Protein AF-X1IIV2-F1 (afdb_monomer)

Organism: NCBI:txid412755

Mean predicted aligned error: 7.14 Å

Foldseek 3Di:
DPLVVQLVVLLVVLVVQLVVQLVVLVVQLVCCVVCHPPNPDDDDPDPDRGCPVVNVVSVVSNVVSVVVSVVSNVVSVVVSVVVVCVVVVPDPPPVVVVPPPD

pLDDT: mean 89.55, std 13.97, range [46.38, 98.69]

Sequence (102 aa):
MDIGAFLNERITFIRQYYSTASFPFVEQKRKIEEKQEPFVPPYSEDDFPAFLGEWMEADESLLVLAYSCITMLSAALRLYLESWENELGVPTGDLFNTEFNK

Solvent-accessible surface area (backbone atoms only — not comparable to full-atom values): 5963 Å² total; per-residue (Å²): 127,64,61,67,59,52,48,52,53,53,51,53,49,46,52,51,48,52,61,61,68,39,44,66,35,54,50,50,41,50,27,50,79,68,48,32,87,93,43,54,73,73,95,67,97,61,89,69,70,73,65,50,66,62,40,48,53,30,51,53,50,47,50,53,50,51,50,52,46,52,51,52,50,52,52,48,50,50,53,43,52,58,50,49,28,65,76,69,71,52,73,64,74,69,66,57,61,67,69,76,76,117

Secondary structure (DSSP, 8-state):
--HHHHHHHHHHHHHHHHHHHHHHHHHHHHHHHTT-TT--PPP-SS-SPTTHHHHHHHHHHH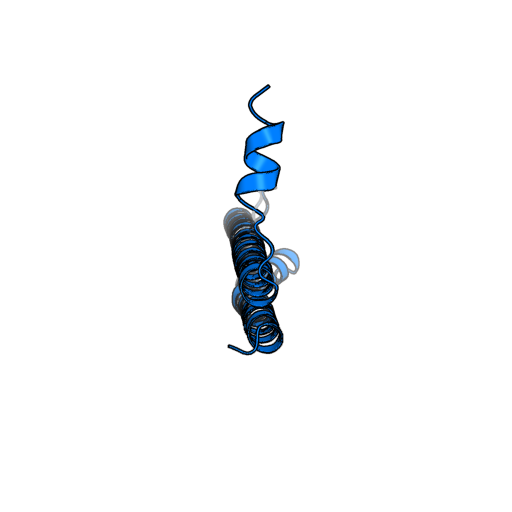HHHHHHHHHHHHHHHHHHHHHHHHHHT--HHHHHHTTS--

Structure (mmCIF, N/CA/C/O backbone):
data_AF-X1IIV2-F1
#
_entry.id   AF-X1IIV2-F1
#
loop_
_atom_site.group_PDB
_atom_site.id
_atom_site.type_symbol
_atom_site.label_atom_id
_atom_site.label_alt_id
_atom_site.label_comp_id
_atom_site.label_asym_id
_atom_site.label_entity_id
_atom_site.label_seq_id
_atom_site.pdbx_PDB_ins_code
_atom_site.Cartn_x
_atom_site.Cartn_y
_atom_site.Cartn_z
_atom_site.occupancy
_atom_site.B_iso_or_equiv
_atom_site.auth_seq_id
_atom_site.auth_comp_id
_atom_site.auth_asym_id
_atom_site.auth_atom_id
_atom_site.pdbx_PDB_model_num
ATOM 1 N N . MET A 1 1 ? -24.205 4.570 14.930 1.00 67.44 1 MET A N 1
ATOM 2 C CA . MET A 1 1 ? -23.532 4.038 13.721 1.00 67.44 1 MET A CA 1
ATOM 3 C C . MET A 1 1 ? -23.361 2.553 13.950 1.00 67.44 1 MET A C 1
ATOM 5 O O . MET A 1 1 ? -23.017 2.207 15.069 1.00 67.44 1 MET A O 1
ATOM 9 N N . ASP A 1 2 ? -23.616 1.686 12.970 1.00 89.62 2 ASP A N 1
ATOM 10 C CA . ASP A 1 2 ? -23.236 0.278 13.136 1.00 89.62 2 ASP A CA 1
ATOM 11 C C . ASP A 1 2 ? -21.701 0.199 13.156 1.00 89.62 2 ASP A C 1
ATOM 13 O O . ASP A 1 2 ? -21.035 0.440 12.146 1.00 89.62 2 ASP A O 1
ATOM 17 N N . ILE A 1 3 ? -21.149 -0.056 14.344 1.00 88.44 3 ILE A N 1
ATOM 18 C CA . ILE A 1 3 ? -19.707 -0.052 14.605 1.00 88.44 3 ILE A CA 1
ATOM 19 C C . ILE A 1 3 ? -19.009 -1.164 13.807 1.00 88.44 3 ILE A C 1
ATOM 21 O O . ILE A 1 3 ? -17.897 -0.971 13.309 1.00 88.44 3 ILE A O 1
ATOM 25 N N . GLY A 1 4 ? -19.675 -2.309 13.628 1.00 90.25 4 GLY A N 1
ATOM 26 C CA . GLY A 1 4 ? -19.171 -3.412 12.814 1.00 90.25 4 GLY A CA 1
ATOM 27 C C . GLY A 1 4 ? -19.173 -3.068 11.326 1.00 90.25 4 GLY A C 1
ATOM 28 O O . GLY A 1 4 ? -18.172 -3.294 10.641 1.00 90.25 4 GLY A O 1
ATOM 29 N N . ALA A 1 5 ? -20.259 -2.470 10.828 1.00 93.31 5 ALA A N 1
ATOM 30 C CA . ALA A 1 5 ? -20.335 -2.009 9.440 1.00 93.31 5 ALA A CA 1
ATOM 31 C C . ALA A 1 5 ? -19.253 -0.962 9.129 1.00 93.31 5 ALA A C 1
ATOM 33 O O . ALA A 1 5 ? -18.562 -1.085 8.118 1.00 93.31 5 ALA A O 1
ATOM 34 N N . PHE A 1 6 ? -19.025 -0.007 10.038 1.00 94.31 6 PHE A N 1
ATOM 35 C CA . PHE A 1 6 ? -17.970 1.001 9.909 1.00 94.31 6 PHE A CA 1
ATOM 36 C C . PHE A 1 6 ? -16.585 0.376 9.695 1.00 94.31 6 PHE A C 1
ATOM 38 O O . PHE A 1 6 ? -15.884 0.731 8.745 1.00 94.31 6 PHE A O 1
ATOM 45 N N . LEU A 1 7 ? -16.177 -0.566 10.553 1.00 95.75 7 LEU A N 1
ATOM 46 C CA . LEU A 1 7 ? -14.854 -1.182 10.435 1.00 95.75 7 LEU A CA 1
ATOM 47 C C . LEU A 1 7 ? -14.723 -1.976 9.129 1.00 95.75 7 LEU A C 1
ATOM 49 O O . LEU A 1 7 ? -13.700 -1.878 8.448 1.00 95.75 7 LEU A O 1
ATOM 53 N N . ASN A 1 8 ? -15.769 -2.711 8.746 1.00 97.25 8 ASN A N 1
ATOM 54 C CA . ASN A 1 8 ? -15.786 -3.475 7.500 1.00 97.25 8 ASN A CA 1
ATOM 55 C C . ASN A 1 8 ? -15.657 -2.578 6.261 1.00 97.25 8 ASN A C 1
ATOM 57 O O . ASN A 1 8 ? -14.890 -2.906 5.352 1.00 97.25 8 ASN A O 1
ATOM 61 N N . GLU A 1 9 ? -16.344 -1.435 6.226 1.00 97.44 9 GLU A N 1
ATOM 62 C CA . GLU A 1 9 ? -16.209 -0.452 5.145 1.00 97.44 9 GLU A CA 1
ATOM 63 C C . GLU A 1 9 ? -14.777 0.087 5.050 1.00 97.44 9 GLU A C 1
ATOM 65 O O . GLU A 1 9 ? -14.198 0.127 3.961 1.00 97.44 9 GLU A O 1
ATOM 70 N N . ARG A 1 10 ? -14.158 0.437 6.187 1.00 97.62 10 ARG A N 1
ATOM 71 C CA . ARG A 1 10 ? -12.772 0.934 6.220 1.00 97.62 10 ARG A CA 1
ATOM 72 C C . ARG A 1 10 ? -11.768 -0.113 5.753 1.00 97.62 10 ARG A C 1
ATOM 74 O O . ARG A 1 10 ? -10.913 0.205 4.930 1.00 97.62 10 ARG A O 1
ATOM 81 N N . ILE A 1 11 ? -11.887 -1.356 6.218 1.00 98.12 11 ILE A N 1
ATOM 82 C CA . ILE A 1 11 ? -11.014 -2.457 5.788 1.00 98.12 11 ILE A CA 1
ATOM 83 C C . ILE A 1 11 ? -11.177 -2.715 4.288 1.00 98.12 11 ILE A C 1
ATOM 85 O O . ILE A 1 11 ? -10.182 -2.869 3.580 1.00 98.12 11 ILE A O 1
ATOM 89 N N . THR A 1 12 ? -12.415 -2.739 3.791 1.00 98.44 12 THR A N 1
ATOM 90 C CA . THR A 1 12 ? -12.702 -2.963 2.366 1.00 98.44 12 THR A CA 1
ATOM 91 C C . THR A 1 12 ? -12.054 -1.883 1.507 1.00 98.44 12 THR A C 1
ATOM 93 O O . THR A 1 12 ? -11.343 -2.204 0.553 1.00 98.44 12 THR A O 1
ATOM 96 N N . PHE A 1 13 ? -12.213 -0.615 1.896 1.00 98.38 13 PHE A N 1
ATOM 97 C CA . PHE A 1 13 ? -11.569 0.509 1.227 1.00 98.38 13 PHE A CA 1
ATOM 98 C C . PHE A 1 13 ? -10.039 0.390 1.232 1.00 98.38 13 PHE A C 1
ATOM 100 O O . PHE A 1 13 ? -9.426 0.497 0.173 1.00 98.38 13 PHE A O 1
ATOM 107 N N . ILE A 1 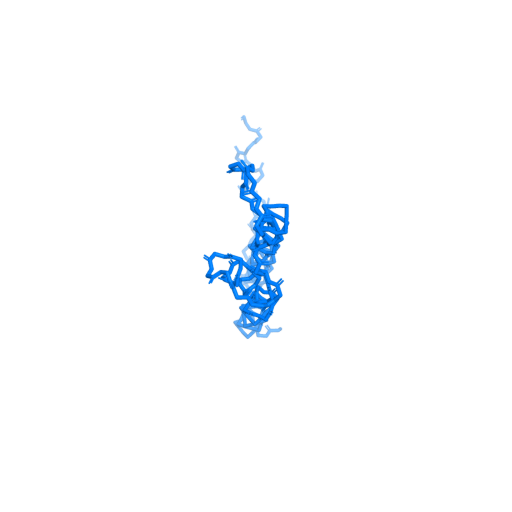14 ? -9.410 0.115 2.383 1.00 98.56 14 ILE A N 1
ATOM 108 C CA . ILE A 1 14 ? -7.943 0.003 2.492 1.00 98.56 14 ILE A CA 1
ATOM 109 C C . ILE A 1 14 ? -7.406 -1.118 1.591 1.00 98.56 14 ILE A C 1
ATOM 111 O O . ILE A 1 14 ? -6.405 -0.931 0.898 1.00 98.56 14 ILE A O 1
ATOM 115 N N . ARG A 1 15 ? -8.083 -2.273 1.552 1.00 98.25 15 ARG A N 1
ATOM 116 C CA . ARG A 1 15 ? -7.691 -3.398 0.687 1.00 98.25 15 ARG A CA 1
ATOM 117 C C . ARG A 1 15 ? -7.790 -3.034 -0.790 1.00 98.25 15 ARG A C 1
ATOM 119 O O . ARG A 1 15 ? -6.858 -3.310 -1.545 1.00 98.25 15 ARG A O 1
ATOM 126 N N . GLN A 1 16 ? -8.894 -2.408 -1.194 1.00 98.50 16 GLN A N 1
ATOM 127 C CA . GLN A 1 16 ? -9.078 -1.949 -2.569 1.00 98.50 16 GLN A CA 1
ATOM 128 C C . GLN A 1 16 ? -8.030 -0.899 -2.949 1.00 98.50 16 GLN A C 1
ATOM 130 O O . GLN A 1 16 ? -7.454 -0.979 -4.035 1.00 98.50 16 GLN A O 1
ATOM 135 N N . TYR A 1 17 ? -7.763 0.055 -2.056 1.00 98.56 17 TYR A N 1
ATOM 136 C CA . TYR A 1 17 ? -6.775 1.107 -2.255 1.00 98.56 17 TYR A CA 1
ATOM 137 C C . TYR A 1 17 ? -5.379 0.523 -2.477 1.0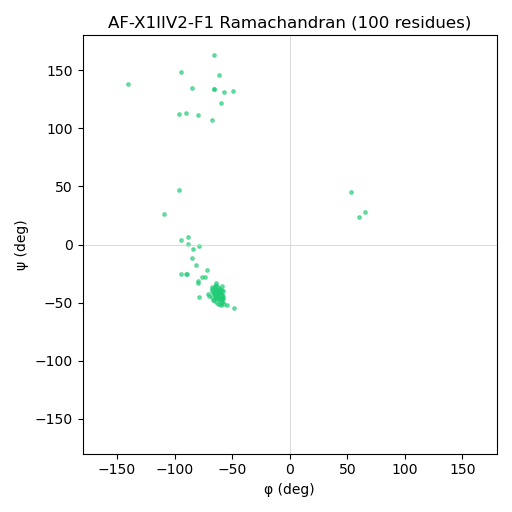0 98.56 17 TYR A C 1
ATOM 139 O O . TYR A 1 17 ? -4.777 0.796 -3.513 1.00 98.56 17 TYR A O 1
ATOM 147 N N . TYR A 1 18 ? -4.909 -0.357 -1.585 1.00 98.56 18 TYR A N 1
ATOM 148 C CA . TYR A 1 18 ? -3.612 -1.020 -1.742 1.00 98.56 18 TYR A CA 1
ATOM 149 C C . TYR A 1 18 ? -3.535 -1.812 -3.049 1.00 98.56 18 TYR A C 1
ATOM 151 O O . TYR A 1 18 ? -2.599 -1.638 -3.824 1.00 98.56 18 TYR A O 1
ATOM 159 N N . SER A 1 19 ? -4.538 -2.650 -3.333 1.00 98.00 19 SER A N 1
ATOM 160 C CA . SER A 1 19 ? -4.551 -3.485 -4.540 1.00 98.00 19 SER A CA 1
ATOM 161 C C . SER A 1 19 ? -4.530 -2.662 -5.827 1.00 98.00 19 SER A C 1
ATOM 163 O O . SER A 1 19 ? -3.887 -3.061 -6.791 1.00 98.00 19 SER A O 1
ATOM 165 N N . THR A 1 20 ? -5.242 -1.535 -5.859 1.00 98.44 20 THR A N 1
ATOM 166 C CA . THR A 1 20 ? -5.345 -0.699 -7.062 1.00 98.44 20 THR A CA 1
ATOM 167 C C . THR A 1 20 ? -4.092 0.150 -7.245 1.00 98.44 20 THR A C 1
ATOM 169 O O . THR A 1 20 ? -3.550 0.222 -8.343 1.00 98.44 20 THR A O 1
ATOM 172 N N . ALA A 1 21 ? -3.613 0.780 -6.170 1.00 98.38 21 ALA A N 1
ATOM 173 C CA . ALA A 1 21 ? -2.480 1.695 -6.228 1.00 98.38 21 ALA A CA 1
ATOM 174 C C . ALA A 1 21 ? -1.129 0.974 -6.356 1.00 98.38 21 ALA A C 1
ATOM 176 O O . ALA A 1 21 ? -0.205 1.537 -6.931 1.00 98.38 21 ALA A O 1
ATOM 177 N N . SER A 1 22 ? -1.002 -0.264 -5.862 1.00 98.56 22 SER A N 1
ATOM 178 C CA . SER A 1 22 ? 0.246 -1.037 -5.984 1.00 98.56 22 SER A CA 1
ATOM 179 C C . SER A 1 22 ? 0.497 -1.556 -7.398 1.00 98.56 22 SER A C 1
ATOM 181 O O . SER A 1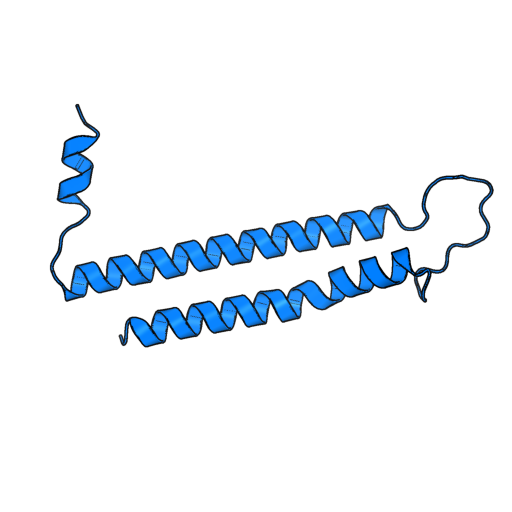 22 ? 1.654 -1.711 -7.785 1.00 98.56 22 SER A O 1
ATOM 183 N N . PHE A 1 23 ? -0.563 -1.797 -8.179 1.00 98.38 23 PHE A N 1
ATOM 184 C CA . PHE A 1 23 ? -0.481 -2.406 -9.507 1.00 98.38 23 PHE A CA 1
ATOM 185 C C . PHE A 1 23 ? 0.581 -1.784 -10.434 1.00 98.38 23 PHE A C 1
ATOM 187 O O . PHE A 1 23 ? 1.426 -2.539 -10.914 1.00 98.38 23 PHE A O 1
ATOM 194 N N . PRO A 1 24 ? 0.603 -0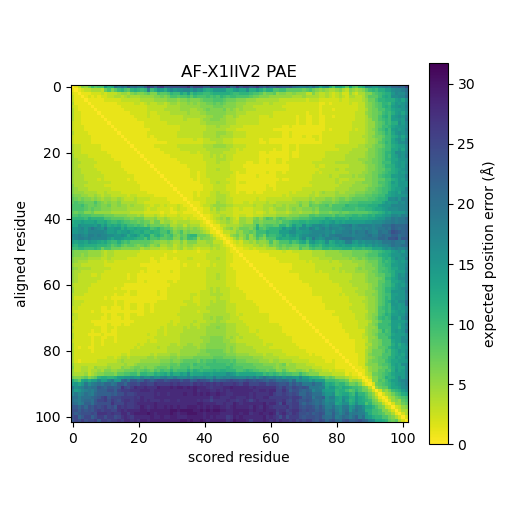.457 -10.689 1.00 98.00 24 PRO A N 1
ATOM 195 C CA . PRO A 1 24 ? 1.588 0.129 -11.599 1.00 98.00 24 PRO A CA 1
ATOM 196 C C . PRO A 1 24 ? 3.032 -0.083 -11.133 1.00 98.00 24 PRO A C 1
ATOM 198 O O . PRO A 1 24 ? 3.892 -0.377 -11.957 1.00 98.00 24 PRO A O 1
ATOM 201 N N . PHE A 1 25 ? 3.298 0.004 -9.828 1.00 98.31 25 PHE A N 1
ATOM 202 C CA . PHE A 1 25 ? 4.644 -0.169 -9.280 1.00 98.31 25 PHE A CA 1
ATOM 203 C C . PHE A 1 25 ? 5.104 -1.628 -9.350 1.00 98.31 25 PHE A C 1
ATOM 205 O O . PHE A 1 25 ? 6.230 -1.905 -9.757 1.00 98.31 25 PHE A O 1
ATOM 212 N N . VAL A 1 26 ? 4.220 -2.575 -9.015 1.00 98.38 26 VAL A N 1
ATOM 213 C CA . VAL A 1 26 ? 4.497 -4.014 -9.152 1.00 98.38 26 VAL A CA 1
ATOM 214 C C . VAL A 1 26 ? 4.770 -4.368 -10.611 1.00 98.38 26 VAL A C 1
ATOM 216 O O . VAL A 1 26 ? 5.745 -5.054 -10.908 1.00 98.38 26 VAL A O 1
ATOM 219 N N . GLU A 1 27 ? 3.941 -3.868 -11.527 1.00 98.19 27 GLU A N 1
ATOM 220 C CA . GLU A 1 27 ? 4.088 -4.141 -12.954 1.00 98.19 27 GLU A CA 1
ATOM 221 C C . GLU A 1 27 ? 5.353 -3.500 -13.537 1.00 98.19 27 GLU A C 1
ATOM 223 O O . GLU A 1 27 ? 6.022 -4.112 -14.366 1.00 98.19 27 GLU A O 1
ATOM 228 N N . GLN A 1 28 ? 5.729 -2.304 -13.082 1.00 97.94 28 GLN A N 1
ATOM 229 C CA . GLN A 1 28 ? 6.985 -1.656 -13.457 1.00 97.94 28 GLN A CA 1
ATOM 230 C C . GLN A 1 28 ? 8.195 -2.495 -13.038 1.00 97.94 28 GLN A C 1
ATOM 232 O O . GLN A 1 28 ? 9.029 -2.813 -13.886 1.00 97.94 28 GLN A O 1
ATOM 237 N N . LYS A 1 29 ? 8.260 -2.928 -11.771 1.00 97.94 29 LYS A N 1
ATOM 238 C CA . LYS A 1 29 ? 9.344 -3.796 -11.281 1.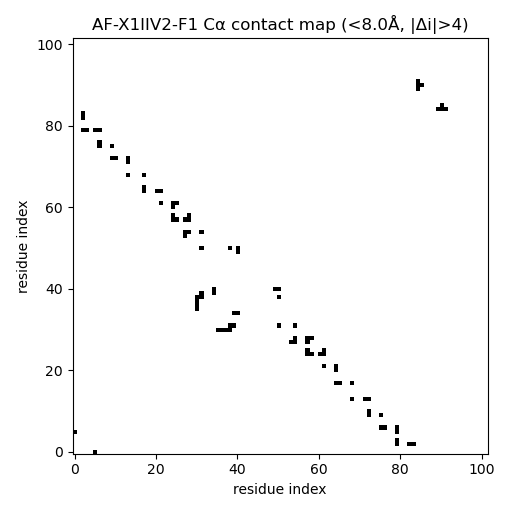00 97.94 29 LYS A CA 1
ATOM 239 C C . LYS A 1 29 ? 9.419 -5.104 -12.069 1.00 97.94 29 LYS A C 1
ATOM 241 O O . LYS A 1 29 ? 10.493 -5.461 -12.545 1.00 97.94 29 LYS A O 1
ATOM 246 N N . ARG A 1 30 ? 8.271 -5.756 -12.294 1.00 98.00 30 ARG A N 1
ATOM 247 C CA . ARG A 1 30 ? 8.173 -6.993 -13.083 1.00 98.00 30 ARG A CA 1
ATOM 248 C C . ARG A 1 30 ? 8.708 -6.806 -14.505 1.00 98.00 30 ARG A C 1
ATOM 250 O O . ARG A 1 30 ? 9.491 -7.623 -14.980 1.00 98.00 30 ARG A O 1
ATOM 257 N N . LYS A 1 31 ? 8.319 -5.727 -15.192 1.00 97.94 31 LYS A N 1
ATOM 258 C CA . LYS A 1 31 ? 8.794 -5.447 -16.554 1.00 97.94 31 LYS A CA 1
ATOM 259 C C . LYS A 1 31 ? 10.293 -5.157 -16.608 1.00 97.94 31 LYS A C 1
ATOM 261 O O . LYS A 1 31 ? 10.929 -5.600 -17.557 1.00 97.94 31 LYS A O 1
ATOM 266 N N . ILE A 1 32 ? 10.854 -4.462 -15.617 1.00 96.56 32 ILE A N 1
ATOM 267 C CA . ILE A 1 32 ? 12.304 -4.220 -15.522 1.00 96.56 32 ILE A CA 1
ATOM 268 C C . ILE A 1 32 ? 13.056 -5.546 -15.339 1.00 96.56 32 ILE A C 1
ATOM 270 O O . ILE A 1 32 ? 13.990 -5.837 -16.084 1.00 96.56 32 ILE A O 1
ATOM 274 N N . GLU A 1 33 ? 12.619 -6.382 -14.395 1.00 95.19 33 GLU A N 1
ATOM 275 C CA . GLU A 1 33 ? 13.246 -7.676 -14.088 1.00 95.19 33 GLU A CA 1
ATOM 276 C C . GLU A 1 33 ? 13.183 -8.653 -15.271 1.00 95.19 33 GLU A C 1
ATOM 278 O O . GLU A 1 33 ? 14.149 -9.363 -15.558 1.00 95.19 33 GLU A O 1
ATOM 283 N N . GLU A 1 34 ? 12.067 -8.655 -16.000 1.00 96.06 34 GLU A N 1
ATOM 284 C CA . GLU A 1 34 ? 11.859 -9.500 -17.176 1.00 96.06 34 GLU A CA 1
ATOM 285 C C . GLU A 1 34 ? 12.338 -8.869 -18.494 1.00 96.06 34 GLU A C 1
ATOM 287 O O . GLU A 1 34 ? 12.212 -9.494 -19.548 1.00 96.06 34 GLU A O 1
ATOM 292 N N . LYS A 1 35 ? 12.894 -7.649 -18.458 1.00 94.25 35 LYS A N 1
ATOM 293 C CA . LYS A 1 35 ? 13.343 -6.893 -19.642 1.00 94.25 35 LYS A CA 1
ATOM 294 C C . LYS A 1 35 ? 12.248 -6.765 -20.707 1.00 94.25 35 LYS A C 1
ATOM 296 O O . LYS A 1 35 ? 12.482 -7.000 -21.892 1.00 94.25 35 LYS A O 1
ATOM 301 N N . GLN A 1 36 ? 11.034 -6.435 -20.276 1.00 96.44 36 GLN A N 1
ATOM 302 C CA . GLN A 1 36 ? 9.884 -6.205 -21.147 1.00 96.44 36 GLN A CA 1
ATOM 303 C C . GLN A 1 36 ? 9.731 -4.721 -21.481 1.00 96.44 36 GLN A C 1
ATOM 305 O O . GLN A 1 36 ? 9.989 -3.863 -20.641 1.00 96.44 36 GLN A O 1
ATOM 310 N N . GLU A 1 37 ? 9.217 -4.419 -22.674 1.00 92.75 37 GLU A N 1
ATOM 311 C CA . GLU A 1 37 ? 8.899 -3.050 -23.103 1.00 92.75 37 GLU A CA 1
ATOM 312 C C . GLU A 1 37 ? 8.061 -2.282 -22.050 1.00 92.75 37 GLU A C 1
ATOM 314 O O . GLU A 1 37 ? 7.052 -2.808 -21.551 1.00 92.75 37 GLU A O 1
ATOM 319 N N . PRO A 1 38 ? 8.429 -1.031 -21.699 1.00 93.12 38 PRO A N 1
ATOM 320 C CA . PRO A 1 38 ? 9.485 -0.192 -22.291 1.00 93.12 38 PRO A CA 1
ATOM 321 C C . PRO A 1 38 ? 10.894 -0.365 -21.679 1.00 93.12 38 PRO A C 1
ATOM 323 O O . PRO A 1 38 ? 11.806 0.384 -22.013 1.00 93.12 38 PRO A O 1
ATOM 326 N N . PHE A 1 39 ? 11.092 -1.321 -20.771 1.00 94.44 39 PHE A N 1
ATOM 327 C CA . PHE A 1 39 ? 12.324 -1.507 -19.994 1.00 94.44 39 PHE A CA 1
ATOM 328 C C . PHE A 1 39 ? 13.263 -2.544 -20.624 1.00 94.44 39 PHE A C 1
ATOM 330 O O . PHE A 1 39 ? 13.779 -3.442 -19.957 1.00 94.44 39 PHE A O 1
ATOM 337 N N . VAL A 1 40 ? 13.482 -2.431 -21.934 1.00 92.06 40 VAL A N 1
ATOM 338 C CA . VAL A 1 40 ? 14.473 -3.242 -22.649 1.00 92.06 40 VAL A CA 1
ATOM 339 C C . VAL A 1 40 ? 15.807 -2.489 -22.625 1.00 92.06 40 VAL A C 1
ATOM 341 O O . VAL A 1 40 ? 15.903 -1.415 -23.223 1.00 92.06 40 VAL A O 1
ATOM 344 N N . PRO A 1 41 ? 16.844 -2.991 -21.929 1.00 87.25 41 PRO A N 1
ATOM 345 C CA . PRO A 1 41 ? 18.120 -2.294 -21.855 1.00 87.25 41 PRO A CA 1
ATOM 346 C C . PRO A 1 41 ? 18.798 -2.239 -23.232 1.00 87.25 41 PRO A C 1
ATOM 348 O O . PRO A 1 41 ? 18.886 -3.274 -23.902 1.00 87.25 41 PRO A O 1
ATOM 351 N N . PRO A 1 42 ? 19.321 -1.076 -23.662 1.00 85.25 42 PRO A N 1
ATOM 352 C CA . PRO A 1 42 ? 20.222 -1.028 -24.804 1.00 85.25 42 PRO A CA 1
ATOM 353 C C . PRO A 1 42 ? 21.527 -1.770 -24.477 1.00 85.25 42 PRO A C 1
ATOM 355 O O . PRO A 1 42 ? 21.848 -2.011 -23.312 1.00 85.25 42 PRO A O 1
ATOM 358 N N . TYR A 1 43 ? 22.303 -2.122 -25.506 1.00 85.31 43 TYR A N 1
ATOM 359 C CA . TYR A 1 43 ? 23.653 -2.646 -25.289 1.00 85.31 43 TYR A CA 1
ATOM 360 C C . TYR A 1 43 ? 24.486 -1.635 -24.489 1.00 85.31 43 TYR A C 1
ATOM 362 O O . TYR A 1 43 ? 24.536 -0.454 -24.837 1.00 85.31 43 TYR A O 1
ATOM 370 N N . SER A 1 44 ? 25.143 -2.121 -23.441 1.00 84.81 44 SER A N 1
ATOM 371 C CA . SER A 1 44 ? 26.034 -1.365 -22.570 1.00 84.81 44 SER A CA 1
ATOM 372 C C . SER A 1 44 ? 27.225 -2.253 -22.223 1.00 84.81 44 SER A C 1
ATOM 374 O O . SER A 1 44 ? 27.045 -3.443 -21.971 1.00 84.81 44 SER A O 1
ATOM 376 N N . GLU A 1 45 ? 28.430 -1.683 -22.225 1.00 86.25 45 GLU A N 1
ATOM 377 C CA . GLU A 1 45 ? 29.636 -2.338 -21.685 1.00 86.25 45 GLU A CA 1
ATOM 378 C C . GLU A 1 45 ? 29.767 -2.142 -20.170 1.00 86.25 45 GLU A C 1
ATOM 380 O O . GLU A 1 45 ? 30.690 -2.660 -19.548 1.00 86.25 45 GLU A O 1
ATOM 385 N N . ASP A 1 46 ? 28.852 -1.367 -19.591 1.00 84.19 46 ASP A N 1
ATOM 386 C CA . ASP A 1 46 ? 28.761 -1.137 -18.163 1.00 84.19 46 ASP A CA 1
ATOM 387 C C . ASP A 1 46 ? 27.953 -2.250 -17.485 1.00 84.19 46 ASP A C 1
ATOM 389 O O . ASP A 1 46 ? 26.865 -2.603 -17.950 1.00 84.19 46 ASP A O 1
ATOM 393 N N . ASP A 1 47 ? 28.466 -2.760 -16.367 1.00 79.56 47 ASP A N 1
ATOM 394 C CA . ASP A 1 47 ? 27.828 -3.804 -15.562 1.00 79.56 47 ASP A CA 1
ATOM 395 C C . ASP A 1 47 ? 26.694 -3.254 -14.671 1.00 79.56 47 ASP A C 1
ATOM 397 O O . ASP A 1 47 ? 26.040 -4.017 -13.950 1.00 79.56 47 ASP A O 1
ATOM 401 N N . PHE A 1 48 ? 26.431 -1.940 -14.688 1.00 83.50 48 PHE A N 1
ATOM 402 C CA . PHE A 1 48 ? 25.319 -1.373 -13.927 1.00 83.50 48 PHE A CA 1
ATOM 403 C C . PHE A 1 48 ? 23.953 -1.854 -14.449 1.00 83.50 48 PHE A C 1
ATOM 405 O O . PHE A 1 48 ? 23.680 -1.792 -15.653 1.00 83.50 48 PHE A O 1
ATOM 412 N N . PRO A 1 49 ? 23.038 -2.272 -13.549 1.00 86.44 49 PRO A N 1
ATOM 413 C CA . PRO A 1 49 ? 21.678 -2.611 -13.937 1.00 86.44 49 PRO A CA 1
ATOM 414 C C . PRO A 1 49 ? 20.976 -1.412 -14.579 1.00 86.44 49 PRO A C 1
ATOM 416 O O . PRO A 1 49 ? 20.822 -0.354 -13.964 1.00 86.44 49 PRO A O 1
ATOM 419 N N . ALA A 1 50 ? 20.512 -1.589 -15.813 1.00 90.81 50 ALA A N 1
ATOM 420 C CA . ALA A 1 50 ? 19.650 -0.610 -16.456 1.00 90.81 50 ALA A CA 1
ATOM 421 C C . ALA A 1 50 ? 18.343 -0.445 -15.667 1.00 90.81 50 ALA A C 1
ATOM 423 O O . ALA A 1 50 ? 17.812 -1.414 -15.124 1.00 90.81 50 ALA A O 1
ATOM 424 N N . PHE A 1 51 ? 17.817 0.780 -15.650 1.00 94.56 51 PHE A N 1
ATOM 425 C CA . PHE A 1 51 ? 16.561 1.137 -14.984 1.00 94.56 51 PHE A CA 1
ATOM 426 C C . PHE A 1 51 ? 16.532 0.894 -13.461 1.00 94.56 51 PHE A C 1
ATOM 428 O O . PHE A 1 51 ? 15.465 0.730 -12.866 1.00 94.56 51 PHE A O 1
ATOM 435 N N . LEU A 1 52 ? 17.701 0.855 -12.804 1.00 94.50 52 LEU A N 1
ATOM 436 C CA . LEU A 1 52 ? 17.781 0.688 -11.349 1.00 94.50 52 LEU A CA 1
ATOM 437 C C . LEU A 1 52 ? 17.029 1.799 -10.600 1.00 94.50 52 LEU A C 1
ATOM 439 O O . LEU A 1 52 ? 16.355 1.513 -9.615 1.00 94.50 52 LEU A O 1
ATOM 443 N N . GLY A 1 53 ? 17.115 3.046 -11.074 1.00 96.31 53 GLY A N 1
ATOM 444 C CA . GLY A 1 53 ? 16.424 4.181 -10.459 1.00 96.31 53 GLY A CA 1
ATOM 445 C C . GLY A 1 53 ? 14.906 4.010 -10.481 1.00 96.31 53 GLY A C 1
ATOM 446 O O . GLY A 1 53 ? 14.253 4.144 -9.453 1.00 96.31 53 GLY A O 1
ATOM 447 N N . GLU A 1 54 ? 14.356 3.617 -11.625 1.00 97.44 54 GLU A N 1
ATOM 448 C CA . GLU A 1 54 ? 12.933 3.354 -11.825 1.00 97.44 54 GLU A CA 1
ATOM 449 C C . GLU A 1 54 ? 12.449 2.165 -10.989 1.00 97.44 54 GLU A C 1
ATOM 451 O O . GLU A 1 54 ? 11.320 2.170 -10.494 1.00 97.44 54 GLU A O 1
ATOM 456 N N . TRP A 1 55 ? 13.282 1.136 -10.816 1.00 97.75 55 TRP A N 1
ATOM 457 C CA . TRP A 1 55 ? 12.965 0.015 -9.931 1.00 97.75 55 TRP A CA 1
ATOM 458 C C . TRP A 1 55 ? 12.941 0.458 -8.464 1.00 97.75 55 TRP A C 1
ATOM 460 O O . TRP A 1 55 ? 12.009 0.110 -7.738 1.00 97.75 55 TRP A O 1
ATOM 470 N N . MET A 1 56 ? 13.934 1.246 -8.035 1.00 98.19 56 MET A N 1
ATOM 471 C CA . MET A 1 56 ? 14.027 1.772 -6.668 1.00 98.19 56 MET A CA 1
ATOM 472 C C . MET A 1 56 ? 12.865 2.711 -6.347 1.00 98.19 56 MET A C 1
ATOM 474 O O . MET A 1 56 ? 12.235 2.558 -5.307 1.00 98.19 56 MET A O 1
ATOM 478 N N . GLU A 1 57 ? 12.518 3.618 -7.258 1.00 98.31 57 GLU A N 1
ATOM 479 C CA . GLU A 1 57 ? 11.374 4.519 -7.098 1.00 98.31 57 GLU A CA 1
ATOM 480 C C . GLU A 1 57 ? 10.059 3.739 -6.941 1.00 98.31 57 GLU A C 1
ATOM 482 O O . GLU A 1 57 ? 9.241 4.051 -6.069 1.00 98.31 57 GLU A O 1
ATOM 487 N N . ALA A 1 58 ? 9.857 2.687 -7.743 1.00 98.38 58 ALA A N 1
ATOM 488 C CA . ALA A 1 58 ? 8.688 1.821 -7.624 1.00 98.38 58 ALA A CA 1
ATOM 489 C C . ALA A 1 58 ? 8.666 1.053 -6.289 1.00 98.38 58 ALA A C 1
ATOM 491 O O . ALA A 1 58 ? 7.602 0.897 -5.686 1.00 98.38 58 ALA A O 1
ATOM 492 N N . ASP A 1 59 ? 9.820 0.589 -5.807 1.00 98.56 59 ASP A N 1
ATOM 493 C CA . ASP A 1 59 ? 9.942 -0.103 -4.521 1.00 98.56 59 ASP A CA 1
ATOM 494 C C . ASP A 1 59 ? 9.648 0.823 -3.331 1.00 98.56 59 ASP A C 1
ATOM 496 O O . ASP A 1 59 ? 8.813 0.508 -2.480 1.00 98.56 59 ASP A O 1
ATOM 500 N N . GLU A 1 60 ? 10.245 2.013 -3.318 1.00 98.69 60 GLU A N 1
ATOM 501 C CA . GLU A 1 60 ? 9.990 3.037 -2.304 1.00 98.69 60 GLU A CA 1
ATOM 502 C C . GLU A 1 60 ? 8.518 3.471 -2.306 1.00 98.69 60 GLU A C 1
ATOM 504 O O . GLU A 1 60 ? 7.896 3.590 -1.246 1.00 98.69 60 GLU A O 1
ATOM 509 N N . SER A 1 61 ? 7.918 3.616 -3.489 1.00 98.62 61 SER A N 1
ATOM 510 C CA . SER A 1 61 ? 6.492 3.926 -3.634 1.00 98.62 61 SER A CA 1
ATOM 511 C C . SER A 1 61 ? 5.599 2.834 -3.035 1.00 98.62 61 SER A C 1
ATOM 513 O O . SER A 1 61 ? 4.619 3.141 -2.348 1.00 98.62 61 SER A O 1
ATOM 515 N N . LEU A 1 62 ? 5.941 1.555 -3.233 1.00 98.62 62 LEU A N 1
ATOM 516 C CA . LEU A 1 62 ? 5.227 0.431 -2.618 1.00 98.62 62 LEU A CA 1
ATOM 517 C C . LEU A 1 62 ? 5.348 0.435 -1.094 1.00 98.62 62 LEU A C 1
ATOM 519 O O . LEU A 1 62 ? 4.354 0.172 -0.410 1.00 98.62 62 LEU A O 1
ATOM 523 N N . LEU A 1 63 ? 6.527 0.757 -0.558 1.00 98.56 63 LEU A N 1
ATOM 524 C CA . LEU A 1 63 ? 6.737 0.876 0.883 1.00 98.56 63 LEU A CA 1
ATOM 525 C C . LEU A 1 63 ? 5.872 1.993 1.468 1.00 98.56 63 LEU A C 1
ATOM 527 O O . LEU A 1 63 ? 5.113 1.747 2.406 1.00 98.56 63 LEU A O 1
ATOM 531 N N . VAL A 1 64 ? 5.914 3.197 0.892 1.00 98.62 64 VAL A N 1
ATOM 532 C CA . VAL A 1 64 ? 5.096 4.335 1.344 1.00 98.62 64 VAL A CA 1
ATOM 533 C C . VAL A 1 64 ? 3.604 4.001 1.282 1.00 98.62 64 VAL A C 1
ATOM 535 O O . VAL A 1 64 ? 2.869 4.253 2.244 1.00 98.62 64 VAL A O 1
ATOM 538 N N . LEU A 1 65 ? 3.149 3.369 0.195 1.00 98.62 65 LEU A N 1
ATOM 539 C CA . LEU A 1 65 ? 1.769 2.908 0.058 1.00 98.62 65 LEU A CA 1
ATOM 540 C C . LEU A 1 65 ? 1.397 1.905 1.159 1.00 98.62 65 LEU A C 1
ATOM 542 O O . LEU A 1 65 ? 0.361 2.070 1.809 1.00 98.62 65 LEU A O 1
ATOM 546 N N . ALA A 1 66 ? 2.233 0.897 1.409 1.00 98.19 66 ALA A N 1
ATOM 547 C CA . ALA A 1 66 ? 1.998 -0.092 2.457 1.00 98.19 66 ALA A CA 1
ATOM 548 C C . ALA A 1 66 ? 1.908 0.566 3.843 1.00 98.19 66 ALA A C 1
ATOM 550 O O . ALA A 1 66 ? 0.948 0.322 4.577 1.00 98.19 66 ALA A O 1
ATOM 551 N N . TYR A 1 67 ? 2.848 1.457 4.173 1.00 98.56 67 TYR A N 1
ATOM 552 C CA . TYR A 1 67 ? 2.839 2.197 5.435 1.00 98.56 67 TYR A CA 1
ATOM 553 C C . TYR A 1 67 ? 1.569 3.030 5.599 1.00 98.56 67 TYR A C 1
ATOM 555 O O . TYR A 1 67 ? 0.924 2.951 6.644 1.00 98.56 67 TYR A O 1
ATOM 563 N N . SER A 1 68 ? 1.148 3.755 4.559 1.00 98.50 68 SER A N 1
ATOM 564 C CA . SER A 1 68 ? -0.095 4.533 4.608 1.00 98.50 68 SER A CA 1
ATOM 565 C C . SER A 1 68 ? -1.320 3.654 4.894 1.00 98.50 68 SER A C 1
ATOM 567 O O . SER A 1 68 ? -2.173 4.022 5.703 1.00 98.50 68 SER A O 1
ATOM 569 N N . CYS A 1 69 ? -1.383 2.451 4.311 1.00 98.50 69 CYS A N 1
ATOM 570 C CA . CYS A 1 69 ? -2.464 1.495 4.544 1.00 98.50 69 CYS A CA 1
ATOM 571 C C . CYS A 1 69 ? -2.486 0.993 5.992 1.00 98.50 69 CYS A C 1
ATOM 573 O O . CYS A 1 69 ? -3.557 0.908 6.595 1.00 98.50 69 CYS A O 1
ATOM 575 N N . ILE A 1 70 ? -1.316 0.714 6.571 1.00 98.38 70 ILE A N 1
ATOM 576 C CA . ILE A 1 70 ? -1.183 0.313 7.978 1.00 98.38 70 ILE A CA 1
ATOM 577 C C . ILE A 1 70 ? -1.617 1.453 8.906 1.00 98.38 70 ILE A C 1
ATOM 579 O O . ILE A 1 70 ? -2.358 1.219 9.861 1.00 98.38 70 ILE A O 1
ATOM 583 N N . THR A 1 71 ? -1.223 2.693 8.613 1.00 98.50 71 THR A N 1
ATOM 584 C CA . THR A 1 71 ? -1.649 3.869 9.383 1.00 98.50 71 THR A CA 1
ATOM 585 C C . THR A 1 71 ? -3.163 4.061 9.327 1.00 98.50 71 THR A C 1
ATOM 587 O O . THR A 1 71 ? -3.788 4.264 10.368 1.00 98.50 71 THR A O 1
ATOM 590 N N . MET A 1 72 ? -3.777 3.941 8.146 1.00 98.25 72 MET A N 1
ATOM 591 C CA . MET A 1 72 ? -5.235 4.016 7.999 1.00 98.25 72 MET A CA 1
ATOM 592 C C . MET A 1 72 ? -5.947 2.901 8.769 1.00 98.25 72 MET A C 1
ATOM 594 O O . MET A 1 72 ? -6.963 3.159 9.414 1.00 98.25 72 MET A O 1
ATOM 598 N N . LEU A 1 73 ? -5.408 1.679 8.742 1.00 98.12 73 LEU A N 1
ATOM 599 C CA . LEU A 1 73 ? -5.959 0.555 9.496 1.00 98.12 73 LEU A CA 1
ATOM 600 C C . LEU A 1 73 ? -5.872 0.796 11.006 1.00 98.12 73 LEU A C 1
ATOM 602 O O . LEU A 1 73 ? -6.860 0.603 11.709 1.00 98.12 73 LEU A O 1
ATOM 606 N N . SER A 1 74 ? -4.725 1.270 11.496 1.00 97.88 74 SER A N 1
ATOM 607 C CA . SER A 1 74 ? -4.531 1.636 12.903 1.00 97.88 74 SER A CA 1
ATOM 608 C C . SER A 1 74 ? -5.533 2.705 13.352 1.00 97.88 74 SER A C 1
ATOM 610 O O . SER A 1 74 ? -6.200 2.548 14.375 1.00 97.88 74 SER A O 1
ATOM 612 N N . ALA A 1 75 ? -5.731 3.749 12.541 1.00 97.19 75 ALA A N 1
ATOM 613 C CA . ALA A 1 75 ? -6.719 4.788 12.818 1.00 97.19 75 ALA A CA 1
ATOM 614 C C . ALA A 1 75 ? -8.161 4.247 12.829 1.00 97.19 75 ALA A C 1
ATOM 616 O O . ALA A 1 75 ? -8.939 4.590 13.719 1.00 97.19 75 ALA A O 1
ATOM 617 N N . ALA A 1 76 ? -8.523 3.374 11.883 1.00 96.88 76 ALA A N 1
ATOM 618 C CA . ALA A 1 76 ? -9.848 2.756 11.840 1.00 96.88 76 ALA A CA 1
ATOM 619 C C . ALA A 1 76 ? -10.109 1.857 13.060 1.00 96.88 76 ALA A C 1
ATOM 621 O O . ALA A 1 76 ? -11.200 1.898 13.626 1.00 96.88 76 ALA A O 1
ATOM 622 N N . LEU A 1 77 ? -9.105 1.087 13.490 1.00 96.62 77 LEU A N 1
ATOM 623 C CA . LEU A 1 77 ? -9.183 0.247 14.687 1.00 96.62 77 LEU A CA 1
ATOM 624 C C . LEU A 1 77 ? -9.329 1.080 15.957 1.00 96.62 77 LEU A C 1
ATOM 626 O O . LEU A 1 77 ? -10.156 0.756 16.804 1.00 96.62 77 LEU A O 1
ATOM 630 N N . ARG A 1 78 ? -8.576 2.176 16.069 1.00 94.94 78 ARG A N 1
ATOM 631 C CA . ARG A 1 78 ? -8.712 3.109 17.187 1.00 94.94 78 ARG A CA 1
ATOM 632 C C . ARG A 1 78 ? -10.142 3.641 17.291 1.00 94.94 78 ARG A C 1
ATOM 634 O O . ARG A 1 78 ? -10.754 3.516 18.343 1.00 94.94 78 ARG A O 1
ATOM 641 N N . LEU A 1 79 ? -10.696 4.151 16.190 1.00 94.00 79 LEU A N 1
ATOM 642 C CA . LEU A 1 79 ? -12.071 4.664 16.159 1.00 94.00 79 LEU A CA 1
ATOM 643 C C . LEU A 1 79 ? -13.110 3.580 16.468 1.00 94.00 79 LEU A C 1
ATOM 645 O O . LEU A 1 79 ? -14.118 3.856 17.114 1.00 94.00 79 LEU A O 1
ATOM 649 N N . TYR A 1 80 ? -12.877 2.348 16.013 1.00 93.50 80 TYR A N 1
ATOM 650 C CA . TYR A 1 80 ? -13.734 1.207 16.323 1.00 93.50 80 TYR A CA 1
ATOM 651 C C . TYR A 1 80 ? -13.772 0.918 17.830 1.00 93.50 80 TYR A C 1
ATOM 653 O O . TYR A 1 80 ? -14.857 0.767 18.389 1.00 93.50 80 TYR A O 1
ATOM 661 N N . LEU A 1 81 ? -12.611 0.884 18.491 1.00 92.38 81 LEU A N 1
ATOM 662 C CA . LEU A 1 81 ? -12.514 0.656 19.936 1.00 92.38 81 LEU A CA 1
ATOM 663 C C . LEU A 1 81 ? -13.141 1.806 20.732 1.00 92.38 81 LEU A C 1
ATOM 665 O O . LEU A 1 81 ? -13.999 1.553 21.573 1.00 92.38 81 LEU A O 1
ATOM 669 N N . GLU A 1 82 ? -12.814 3.056 20.390 1.00 90.88 82 GLU A N 1
ATOM 670 C CA . GLU A 1 82 ? -13.408 4.248 21.014 1.00 90.88 82 GLU A CA 1
ATOM 671 C C . GLU A 1 82 ? -14.942 4.263 20.848 1.00 90.88 82 GLU A C 1
ATOM 673 O O . GLU A 1 82 ? -15.678 4.663 21.749 1.00 90.88 82 GLU A O 1
ATOM 678 N N . SER A 1 83 ? -15.466 3.791 19.711 1.00 91.38 83 SER A N 1
ATOM 679 C CA . SER A 1 83 ? -16.917 3.683 19.500 1.00 91.38 83 SER A CA 1
ATOM 680 C C . SER A 1 83 ? -17.557 2.639 20.418 1.00 91.38 83 SER A C 1
ATOM 682 O O . SER A 1 83 ? -18.624 2.891 20.976 1.00 91.38 83 SER A O 1
ATOM 684 N N . TRP A 1 84 ? -16.912 1.483 20.606 1.00 90.62 84 TRP A N 1
ATOM 685 C CA . TRP A 1 84 ? -17.398 0.442 21.516 1.00 90.62 84 TRP A CA 1
ATOM 686 C C . TRP A 1 84 ? -17.351 0.867 22.977 1.00 90.62 84 TRP A C 1
ATOM 688 O O . TRP A 1 84 ? -18.281 0.580 23.723 1.00 90.62 84 TRP A O 1
ATOM 698 N N . GLU A 1 85 ? -16.299 1.565 23.389 1.00 87.88 85 GLU A N 1
ATOM 699 C CA . GLU A 1 85 ? -16.177 2.114 24.741 1.00 87.88 85 GLU A CA 1
ATOM 700 C C . GLU A 1 85 ? -17.329 3.066 25.064 1.00 87.88 85 GLU A C 1
ATOM 702 O O . GLU A 1 85 ? -17.934 2.962 26.132 1.00 87.88 85 GLU A O 1
ATOM 707 N N . ASN A 1 86 ? -17.684 3.932 24.111 1.00 86.81 86 ASN A N 1
ATOM 708 C CA . ASN A 1 86 ? -18.809 4.853 24.248 1.00 86.81 86 ASN A CA 1
ATOM 709 C C . ASN A 1 86 ? -20.164 4.127 24.337 1.00 86.81 86 ASN A C 1
ATOM 711 O O . ASN A 1 86 ? -20.988 4.504 25.166 1.00 86.81 86 ASN A O 1
ATOM 715 N N . GLU A 1 87 ? -20.400 3.085 23.529 1.00 88.12 87 GLU A N 1
ATOM 716 C CA . GLU A 1 87 ? -21.633 2.273 23.606 1.00 88.12 87 GLU A CA 1
ATOM 717 C C . GLU A 1 87 ? -21.722 1.462 24.911 1.00 88.12 87 GLU A C 1
ATOM 719 O O . GLU A 1 87 ? -22.799 1.320 25.488 1.00 88.12 87 GLU A O 1
ATOM 724 N N . LEU A 1 88 ? -20.597 0.924 25.393 1.00 87.94 88 LEU A N 1
ATOM 725 C CA . LEU A 1 88 ? -20.539 0.097 26.603 1.00 87.94 88 LEU A CA 1
ATOM 726 C C . LEU A 1 88 ? -20.431 0.921 27.896 1.00 87.94 88 LEU A C 1
ATOM 728 O O . LEU A 1 88 ? -20.564 0.361 28.984 1.00 87.94 88 LEU A O 1
ATOM 732 N N . GLY A 1 89 ? -20.174 2.228 27.798 1.00 82.81 89 GLY A N 1
ATOM 733 C CA . GLY A 1 89 ? -19.959 3.107 28.947 1.00 82.81 89 GLY A CA 1
ATOM 734 C C . GLY A 1 89 ? -18.695 2.773 29.748 1.00 82.81 89 GLY A C 1
ATOM 735 O O . GLY A 1 89 ? -18.666 3.007 30.956 1.00 82.81 89 GLY A O 1
ATOM 736 N N . VAL A 1 90 ? -17.668 2.200 29.109 1.00 74.31 90 VAL A N 1
ATOM 737 C CA . VAL A 1 90 ? -16.401 1.823 29.759 1.00 74.31 90 VAL A CA 1
ATOM 738 C C . VAL A 1 90 ? -15.370 2.935 29.538 1.00 74.31 90 VAL A C 1
ATOM 740 O O . VAL A 1 90 ? -14.929 3.123 28.406 1.00 74.31 90 VAL A O 1
ATOM 743 N N . PRO A 1 91 ? -14.947 3.673 30.580 1.00 66.25 91 PRO A N 1
ATOM 744 C CA . PRO A 1 91 ? -13.941 4.717 30.432 1.00 66.25 91 PRO A CA 1
ATOM 745 C C . PRO A 1 91 ? -12.533 4.110 30.378 1.00 66.25 91 PRO A C 1
ATOM 747 O O . PRO A 1 91 ? -12.012 3.620 31.377 1.00 66.25 91 PRO A O 1
ATOM 750 N N . THR A 1 92 ? -11.874 4.182 29.228 1.00 61.97 92 THR A N 1
ATOM 751 C CA . THR A 1 92 ? -10.445 3.845 29.075 1.00 61.97 92 THR A CA 1
ATOM 752 C C . THR A 1 92 ? 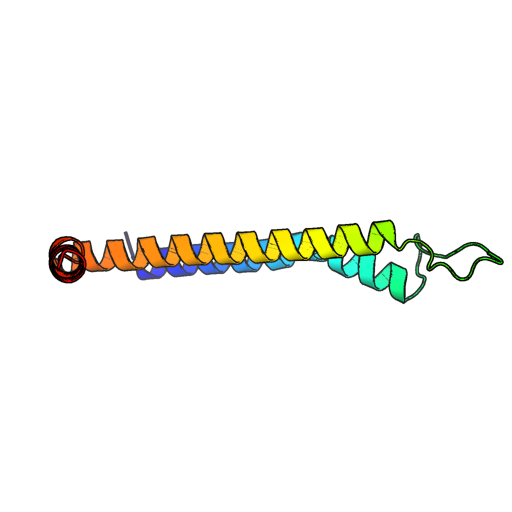-9.522 4.973 29.535 1.00 61.97 9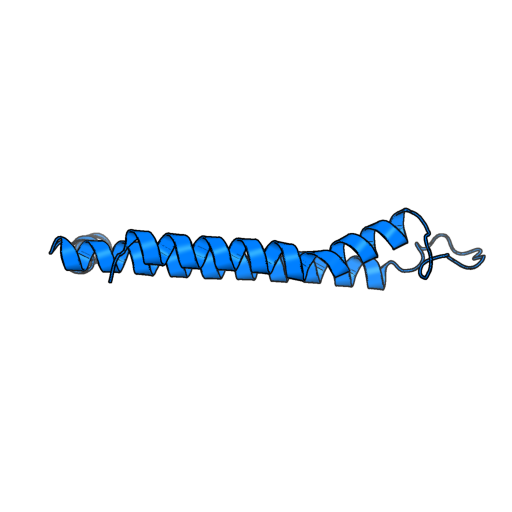2 THR A C 1
ATOM 754 O O . THR A 1 92 ? -8.445 4.706 30.064 1.00 61.97 92 THR A O 1
ATOM 757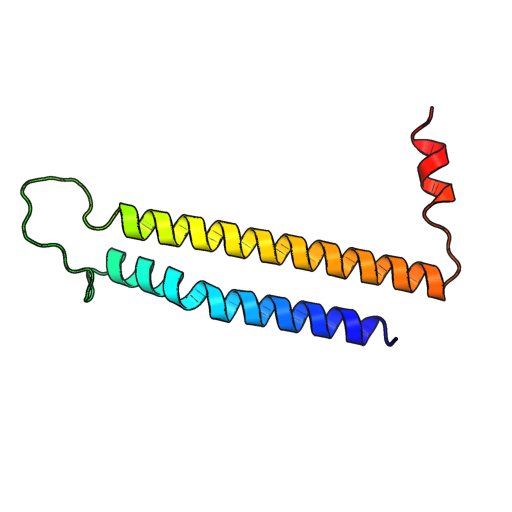 N N . GLY A 1 93 ? -9.939 6.237 29.411 1.00 58.44 93 GLY A N 1
ATOM 758 C CA . GLY A 1 93 ? -9.090 7.399 29.715 1.00 58.44 93 GLY A CA 1
ATOM 759 C C . GLY A 1 93 ? -8.657 7.532 31.182 1.00 58.44 93 GLY A C 1
ATOM 760 O O . GLY A 1 93 ? -7.537 7.971 31.449 1.00 58.44 93 GLY A O 1
ATOM 761 N N . ASP A 1 94 ? -9.501 7.118 32.130 1.00 56.56 94 ASP A N 1
ATOM 762 C CA . ASP A 1 94 ? -9.233 7.305 33.566 1.00 56.56 94 ASP A CA 1
ATOM 763 C C . ASP A 1 94 ? -8.462 6.133 34.199 1.00 56.56 94 ASP A C 1
ATOM 765 O O . ASP A 1 94 ? -7.724 6.317 35.171 1.00 56.56 94 ASP A O 1
ATOM 769 N N . LEU A 1 95 ? -8.568 4.930 33.623 1.00 53.50 95 LEU A N 1
ATOM 770 C CA . LEU A 1 95 ? -7.901 3.731 34.143 1.00 53.50 95 LEU A CA 1
ATOM 771 C C . LEU A 1 95 ? -6.414 3.664 33.759 1.00 53.50 95 LEU A C 1
ATOM 773 O O . LEU A 1 95 ? -5.609 3.209 34.562 1.00 53.50 95 LEU A O 1
ATOM 777 N N . PHE A 1 96 ? -6.016 4.165 32.583 1.00 51.91 96 PHE A N 1
ATOM 778 C CA . PHE A 1 96 ? -4.610 4.113 32.147 1.00 51.91 96 PHE A CA 1
ATOM 779 C C . PHE A 1 96 ? -3.771 5.326 32.582 1.00 51.91 96 PHE A C 1
ATOM 781 O O . PHE A 1 96 ? -2.562 5.201 32.763 1.00 51.91 96 PHE A O 1
ATOM 788 N N . ASN A 1 97 ? -4.380 6.495 32.815 1.00 54.12 97 ASN A N 1
ATOM 789 C CA . ASN A 1 97 ? -3.648 7.680 33.291 1.00 54.12 97 ASN A CA 1
ATOM 790 C C . ASN A 1 97 ? -3.187 7.569 34.754 1.00 54.12 97 ASN A C 1
ATOM 792 O O . ASN A 1 97 ? -2.253 8.262 35.162 1.00 54.12 97 ASN A O 1
ATOM 796 N N . THR A 1 98 ? -3.824 6.711 35.553 1.00 53.62 98 THR A N 1
ATOM 797 C CA . THR A 1 98 ? -3.470 6.512 36.966 1.00 53.62 98 THR A CA 1
ATOM 798 C C . THR A 1 98 ? -2.282 5.568 37.169 1.00 53.62 98 THR A C 1
ATOM 800 O O . THR A 1 98 ? -1.650 5.627 38.225 1.00 53.62 98 THR A O 1
ATOM 803 N N . GLU A 1 99 ? -1.918 4.755 36.170 1.00 54.00 99 GLU A N 1
ATOM 804 C CA . GLU A 1 99 ? -0.807 3.795 36.278 1.00 54.00 99 GLU A CA 1
ATOM 805 C C . GLU A 1 99 ? 0.539 4.320 35.753 1.00 54.00 99 GLU A C 1
ATOM 807 O O . GLU A 1 99 ? 1.580 3.896 36.246 1.00 54.00 99 GLU A O 1
ATOM 812 N N . PHE A 1 100 ? 0.552 5.288 34.829 1.00 52.16 100 PHE A N 1
ATOM 813 C CA . PHE A 1 100 ? 1.793 5.824 34.236 1.00 52.16 100 PHE A CA 1
ATOM 814 C C . PHE A 1 100 ? 2.347 7.091 34.914 1.00 52.16 100 PHE A C 1
ATOM 816 O O . PHE A 1 100 ? 3.346 7.643 34.459 1.00 52.16 100 PHE A O 1
ATOM 823 N N . ASN A 1 101 ? 1.719 7.550 36.001 1.00 49.00 101 ASN A N 1
ATOM 824 C CA . ASN A 1 101 ? 2.133 8.733 36.769 1.00 49.00 101 ASN A CA 1
ATOM 825 C C . ASN A 1 101 ? 2.719 8.383 38.157 1.00 49.00 101 ASN A C 1
ATOM 827 O O . ASN A 1 101 ? 2.635 9.187 39.089 1.00 49.00 101 ASN A O 1
ATOM 831 N N . LYS A 1 102 ? 3.290 7.180 38.312 1.00 46.38 102 LYS A N 1
ATOM 832 C CA . LYS A 1 102 ? 4.048 6.759 39.502 1.00 46.38 102 LYS A CA 1
ATOM 833 C C . LYS A 1 102 ? 5.518 6.534 39.188 1.00 46.38 102 LYS A C 1
ATOM 835 O O . LYS A 1 102 ? 5.801 5.931 38.132 1.00 46.38 102 LYS A O 1
#

Nearest PDB structures (foldseek):
  8glv-assembly1_Eb  TM=6.001E-01  e=4.238E+00  Chlamydomonas reinhardtii

Radius of gyration: 22.39 Å; Cα contacts (8 Å, |Δi|>4): 50; chains: 1; bounding box: 53×18×65 Å